Protein 3A19 (pdb70)

Sequence (140 aa):
PPGPPGPPGPPGGPPGPPGPPGPPPGPPGPPGPPGGPPGPPGPPGPPGPPGPPGPPGGPPGPPGPPGPPPGPPGPPGPPGGPPGPPGPPGPPGPPGPPGPPGPPGGPPGPPGPPGPPGPPGPPGPPGGPPGPPGPPGPPG

Solvent-accessible surface area: 8262 Å² total

Radius of gyration: 22.85 Å; Cα contacts (8 Å, |Δi|>4): 527; chains: 6; bounding box: 20×14×73 Å

B-factor: mean 17.22, std 8.52, range [3.69, 78.01]

Structure (mmCIF, N/CA/C/O backbone):
data_3A19
#
_entry.id   3A19
#
_cell.length_a   23.649
_cell.length_b   26.928
_cell.length_c   79.656
_cell.angle_alpha   90.00
_cell.angle_beta   89.93
_cell.angle_gamma   90.00
#
_symmetry.space_group_name_H-M   'P 1 21 1'
#
loop_
_entity.id
_entity.type
_entity.pdbx_description
1 polymer 'collagen-like peptide'
2 water water
#
loop_
_atom_site.group_PDB
_atom_site.id
_atom_site.type_symbol
_atom_site.label_atom_id
_atom_site.label_alt_id
_atom_site.label_comp_id
_atom_site.label_asym_id
_atom_site.label_entity_id
_atom_site.label_seq_id
_atom_site.pdbx_PDB_ins_code
_atom_site.Cartn_x
_atom_site.Cartn_y
_atom_site.Cartn_z
_atom_site.occupancy
_atom_site.B_iso_or_equiv
_atom_site.auth_seq_id
_atom_site.auth_comp_id
_atom_site.auth_asym_id
_atom_site.auth_atom_id
_atom_site.pdbx_PDB_model_num
ATOM 1 N N . PRO A 1 1 ? -2.707 1.620 5.685 1.00 28.59 1 PRO A N 1
ATOM 2 C CA . PRO A 1 1 ? -3.444 2.019 6.895 1.00 28.76 1 PRO A CA 1
ATOM 3 C C . PRO A 1 1 ? -2.632 1.687 8.142 1.00 26.67 1 PRO A C 1
ATOM 4 O O . PRO A 1 1 ? -1.792 0.782 8.090 1.00 18.30 1 PRO A O 1
ATOM 8 N N . PRO A 1 2 ? -2.820 2.420 9.229 1.00 21.86 2 PRO A N 1
ATOM 9 C CA . PRO A 1 2 ? -2.028 2.116 10.429 1.00 24.29 2 PRO A CA 1
ATOM 10 C C . PRO A 1 2 ? -2.488 0.807 11.038 1.00 20.60 2 PRO A C 1
ATOM 11 O O . PRO A 1 2 ? -3.593 0.311 10.804 1.00 16.90 2 PRO A O 1
ATOM 15 N N . GLY A 1 3 ? -1.572 0.250 11.832 1.00 13.00 3 GLY A N 1
ATOM 16 C CA . GLY A 1 3 ? -1.897 -0.876 12.668 1.00 15.87 3 GLY A CA 1
ATOM 17 C C . GLY A 1 3 ? -2.899 -0.535 13.757 1.00 18.27 3 GLY A C 1
ATOM 18 O O . GLY A 1 3 ? -3.258 0.616 14.062 1.00 16.69 3 GLY A O 1
ATOM 19 N N . PRO A 1 4 ? -3.365 -1.599 14.396 1.00 16.46 4 PRO A N 1
ATOM 20 C CA . PRO A 1 4 ? -4.245 -1.438 15.554 1.00 14.37 4 PRO A CA 1
ATOM 21 C C . PRO A 1 4 ? -3.417 -0.986 16.754 1.00 10.72 4 PRO A C 1
ATOM 22 O O . PRO A 1 4 ? -2.194 -1.022 16.702 1.00 11.63 4 PRO A O 1
ATOM 26 N N . PRO A 1 5 ? -4.072 -0.577 17.819 1.00 11.15 5 PRO A N 1
ATOM 27 C CA . PRO A 1 5 ? -3.372 -0.212 19.063 1.00 10.82 5 PRO A CA 1
ATOM 28 C C . PRO A 1 5 ? -2.521 -1.339 19.627 1.00 17.30 5 PRO A C 1
ATOM 29 O O . PRO A 1 5 ? -2.806 -2.537 19.546 1.00 12.79 5 PRO A O 1
ATOM 33 N N . GLY A 1 6 ? -1.402 -0.914 20.227 1.00 11.68 6 GLY A N 1
ATOM 34 C CA . GLY A 1 6 ? -0.544 -1.871 20.912 1.00 14.41 6 GLY A CA 1
ATOM 35 C C . GLY A 1 6 ? -1.243 -2.491 22.106 1.00 19.94 6 GLY A C 1
ATOM 36 O O . GLY A 1 6 ? -2.335 -2.086 22.532 1.00 17.51 6 GLY A O 1
ATOM 37 N N . PRO A 1 7 ? -0.621 -3.521 22.686 1.00 11.88 7 PRO A N 1
ATOM 38 C CA . PRO A 1 7 ? -1.203 -4.120 23.887 1.00 8.27 7 PRO A CA 1
ATOM 39 C C . PRO A 1 7 ? -1.139 -3.164 25.052 1.00 10.21 7 PRO A C 1
ATOM 40 O O . PRO A 1 7 ? -0.348 -2.221 25.019 1.00 9.85 7 PRO A O 1
ATOM 44 N N . PRO A 1 8 ? -1.967 -3.315 26.072 1.00 6.78 8 PRO A N 1
ATOM 45 C CA . PRO A 1 8 ? -1.839 -2.486 27.285 1.00 9.41 8 PRO A CA 1
ATOM 46 C C . PRO A 1 8 ? -0.488 -2.636 27.977 1.00 6.62 8 PRO A C 1
ATOM 47 O O . PRO A 1 8 ? 0.224 -3.656 27.980 1.00 9.53 8 PRO A O 1
ATOM 51 N N . GLY A 1 9 ? -0.052 -1.548 28.647 1.00 6.64 9 GLY A N 1
ATOM 52 C CA . GLY A 1 9 ? 1.257 -1.665 29.290 1.00 6.54 9 GLY A CA 1
ATOM 53 C C . GLY A 1 9 ? 1.184 -2.537 30.527 1.00 9.00 9 GLY A C 1
ATOM 54 O O . GLY A 1 9 ? 0.150 -3.117 30.880 1.00 10.78 9 GLY A O 1
ATOM 55 N N . PRO A 1 10 ? 2.300 -2.642 31.253 1.00 8.11 10 PRO A N 1
ATOM 56 C CA . PRO A 1 10 ? 2.288 -3.441 32.482 1.00 3.69 10 PRO A CA 1
ATOM 57 C C . PRO A 1 10 ? 1.542 -2.736 33.601 1.00 9.43 10 PRO A C 1
ATOM 58 O O . PRO A 1 10 ? 1.212 -1.545 33.590 1.00 10.41 10 PRO A O 1
ATOM 62 N N . PRO A 1 11 ? 1.258 -3.488 34.649 1.00 14.97 11 PRO A N 1
ATOM 63 C CA . PRO A 1 11 ? 0.626 -2.890 35.824 1.00 14.37 11 PRO A CA 1
ATOM 64 C C . PRO A 1 11 ? 1.558 -1.846 36.431 1.00 12.93 11 PRO A C 1
ATOM 65 O O . PRO A 1 11 ? 2.764 -1.909 36.225 1.00 10.37 11 PRO A O 1
ATOM 69 N N . GLY A 1 12 ? 0.993 -0.912 37.195 1.00 16.33 12 GLY A N 1
ATOM 70 C CA . GLY A 1 12 ? 1.800 0.044 37.922 1.00 13.04 12 GLY A CA 1
ATOM 71 C C . GLY A 1 12 ? 2.618 -0.601 39.023 1.00 13.58 12 GLY A C 1
ATOM 72 O O . GLY A 1 12 ? 2.438 -1.774 39.361 1.00 15.79 12 GLY A O 1
ATOM 89 N N . GLY A 1 15 ? 1.747 -0.051 45.643 1.00 9.48 15 GLY A N 1
ATOM 90 C CA . GLY A 1 15 ? 1.460 1.178 46.372 1.00 8.01 15 GLY A CA 1
ATOM 91 C C . GLY A 1 15 ? 2.425 1.329 47.551 1.00 10.74 15 GLY A C 1
ATOM 92 O O . GLY A 1 15 ? 3.206 0.430 47.872 1.00 10.84 15 GLY A O 1
ATOM 93 N N . PRO A 1 16 ? 2.343 2.471 48.201 1.00 6.00 16 PRO A N 1
ATOM 94 C CA . PRO A 1 16 ? 3.165 2.763 49.377 1.00 8.69 16 PRO A CA 1
ATOM 95 C C . PRO A 1 16 ? 2.643 2.055 50.610 1.00 9.17 16 PRO A C 1
ATOM 96 O O . PRO A 1 16 ? 1.539 1.482 50.640 1.00 9.88 16 PRO A O 1
ATOM 100 N N . PRO A 1 17 ? 3.428 2.044 51.677 1.00 6.81 17 PRO A N 1
ATOM 101 C CA . PRO A 1 17 ? 2.980 1.458 52.930 1.00 4.91 17 PRO A CA 1
ATOM 102 C C . PRO A 1 17 ? 1.704 2.128 53.429 1.00 8.34 17 PRO A C 1
ATOM 103 O O . PRO A 1 17 ? 1.470 3.325 53.194 1.00 12.80 17 PRO A O 1
ATOM 107 N N . GLY A 1 18 ? 0.914 1.361 54.144 1.00 6.29 18 GLY A N 1
ATOM 108 C CA . GLY A 1 18 ? -0.248 1.832 54.862 1.00 11.78 18 GLY A CA 1
ATOM 109 C C . GLY A 1 18 ? 0.129 2.730 56.038 1.00 13.85 18 GLY A C 1
ATOM 110 O O . GLY A 1 18 ? 1.291 2.882 56.405 1.00 11.05 18 GLY A O 1
ATOM 111 N N . PRO A 1 19 ? -0.866 3.322 56.677 1.00 12.36 19 PRO A N 1
ATOM 112 C CA . PRO A 1 19 ? -0.652 4.112 57.898 1.00 12.41 19 PRO A CA 1
ATOM 113 C C . PRO A 1 19 ? -0.178 3.202 59.020 1.00 17.06 19 PRO A C 1
ATOM 114 O O . PRO A 1 19 ? -0.498 2.006 59.014 1.00 13.63 19 PRO A O 1
ATOM 118 N N . PRO A 1 20 ? 0.559 3.761 59.962 1.00 9.56 20 PRO A N 1
ATOM 119 C CA . PRO A 1 20 ? 0.923 3.027 61.169 1.00 14.88 20 PRO A CA 1
ATOM 120 C C . PRO A 1 20 ? -0.291 2.465 61.897 1.00 16.85 20 PRO A C 1
ATOM 121 O O . PRO A 1 20 ? -1.416 2.953 61.758 1.00 12.49 20 PRO A O 1
ATOM 125 N N . GLY A 1 21 ? -0.100 1.410 62.704 1.00 16.25 21 GLY A N 1
ATOM 126 C CA . GLY A 1 21 ? -1.267 0.810 63.367 1.00 11.99 21 GLY A CA 1
ATOM 127 C C . GLY A 1 21 ? -1.677 1.649 64.564 1.00 16.69 21 GLY A C 1
ATOM 128 O O . GLY A 1 21 ? -0.938 2.593 64.847 1.00 13.70 21 GLY A O 1
ATOM 129 N N . PRO A 1 22 ? -2.779 1.333 65.237 1.00 11.35 22 PRO A N 1
ATOM 130 C CA . PRO A 1 22 ? -3.166 2.102 66.424 1.00 10.53 22 PRO A CA 1
ATOM 131 C C . PRO A 1 22 ? -2.283 1.782 67.614 1.00 10.79 22 PRO A C 1
ATOM 132 O O . PRO A 1 22 ? -1.491 0.830 67.689 1.00 15.38 22 PRO A O 1
ATOM 136 N N . PRO A 1 23 ? -2.351 2.570 68.677 1.00 15.29 23 PRO A N 1
ATOM 137 C CA . PRO A 1 23 ? -1.437 2.280 69.783 1.00 21.09 23 PRO A CA 1
ATOM 138 C C . PRO A 1 23 ? -1.841 0.988 70.490 1.00 28.81 23 PRO A C 1
ATOM 139 O O . PRO A 1 23 ? -2.993 0.573 70.353 1.00 22.29 23 PRO A O 1
ATOM 143 N N . GLY A 1 24 ? -0.898 0.383 71.213 1.00 17.98 24 GLY A N 1
ATOM 144 C CA . GLY A 1 24 ? -1.210 -0.843 71.915 1.00 23.93 24 GLY A CA 1
ATOM 145 C C . GLY A 1 24 ? -2.085 -0.607 73.124 1.00 26.61 24 GLY A C 1
ATOM 146 O O . GLY A 1 24 ? -2.351 0.524 73.527 1.00 43.34 24 GLY A O 1
ATOM 147 N N . PRO A 1 25 ? -2.556 -1.665 73.773 1.00 30.10 25 PRO A N 1
ATOM 148 C CA . PRO A 1 25 ? -3.311 -1.486 75.022 1.00 28.75 25 PRO A CA 1
ATOM 149 C C . PRO A 1 25 ? -2.443 -0.844 76.130 1.00 16.70 25 PRO A C 1
ATOM 150 O O . PRO A 1 25 ? -2.962 -0.653 77.238 1.00 38.88 25 PRO A O 1
ATOM 154 N N . PRO B 1 1 ? 2.133 2.269 8.534 1.00 15.73 1 PRO B N 1
ATOM 155 C CA . PRO B 1 1 ? 2.774 2.773 9.764 1.00 18.63 1 PRO B CA 1
ATOM 156 C C . PRO B 1 1 ? 2.200 2.121 11.022 1.00 11.25 1 PRO B C 1
ATOM 157 O O . PRO B 1 1 ? 1.079 1.601 11.015 1.00 19.72 1 PRO B O 1
ATOM 161 N N . PRO B 1 2 ? 2.997 2.091 12.093 1.00 13.75 2 PRO B N 1
ATOM 162 C CA . PRO B 1 2 ? 2.523 1.416 13.309 1.00 8.16 2 PRO B CA 1
ATOM 163 C C . PRO B 1 2 ? 1.237 2.029 13.871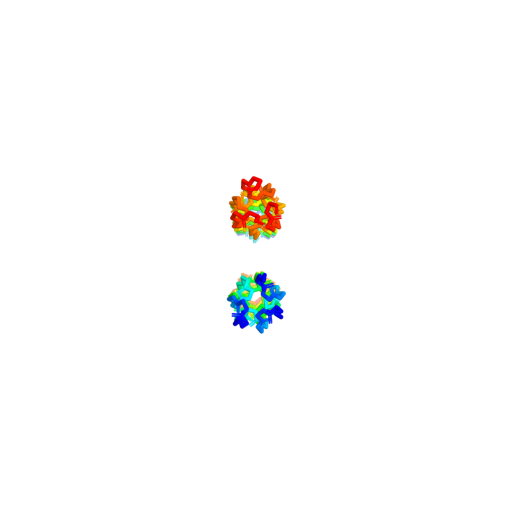 1.00 12.11 2 PRO B C 1
ATOM 164 O O . PRO B 1 2 ? 0.977 3.228 13.690 1.00 15.50 2 PRO B O 1
ATOM 168 N N . GLY B 1 3 ? 0.420 1.261 14.587 1.00 15.21 3 GLY B N 1
ATOM 169 C CA . GLY B 1 3 ? -0.782 1.754 15.272 1.00 14.77 3 GLY B CA 1
ATOM 170 C C . GLY B 1 3 ? -0.358 2.649 16.438 1.00 12.68 3 GLY B C 1
ATOM 171 O O . GLY B 1 3 ? 0.865 2.756 16.596 1.00 12.30 3 GLY B O 1
ATOM 172 N N . PRO B 1 4 ? -1.295 3.214 17.193 1.00 11.39 4 PRO B N 1
ATOM 173 C CA . PRO B 1 4 ? -0.968 4.022 18.374 1.00 9.72 4 PRO B CA 1
ATOM 174 C C . PRO B 1 4 ? -0.503 3.145 19.543 1.00 12.43 4 PRO B C 1
ATOM 175 O O . PRO B 1 4 ? -0.837 1.952 19.581 1.00 9.90 4 PRO B O 1
ATOM 179 N N . PRO B 1 5 ? 0.266 3.680 20.467 1.00 17.20 5 PRO B N 1
ATOM 180 C CA . PRO B 1 5 ? 0.614 2.871 21.653 1.00 20.85 5 PRO B CA 1
ATOM 181 C C . PRO B 1 5 ? -0.641 2.353 22.332 1.00 14.90 5 PRO B C 1
ATOM 182 O O . PRO B 1 5 ? -1.711 2.963 22.187 1.00 12.36 5 PRO B O 1
ATOM 186 N N . GLY B 1 6 ? -0.545 1.240 23.058 1.00 10.72 6 GLY B N 1
ATOM 187 C CA . GLY B 1 6 ? -1.733 0.768 23.774 1.00 13.71 6 GLY B CA 1
ATOM 188 C C . GLY B 1 6 ? -1.959 1.666 24.988 1.00 12.78 6 GLY B C 1
ATOM 189 O O . GLY B 1 6 ? -1.178 2.551 25.303 1.00 11.92 6 GLY B O 1
ATOM 190 N N . PRO B 1 7 ? -3.048 1.392 25.681 1.00 8.23 7 PRO B N 1
ATOM 191 C CA . PRO B 1 7 ? -3.377 2.190 26.870 1.00 8.07 7 PRO B CA 1
ATOM 192 C C . PRO B 1 7 ? -2.459 1.832 28.030 1.00 7.46 7 PRO B C 1
ATOM 193 O O . PRO B 1 7 ? -1.705 0.821 28.009 1.00 5.75 7 PRO B O 1
ATOM 197 N N . PRO B 1 8 ? -2.438 2.632 29.090 1.00 8.33 8 PRO B N 1
ATOM 198 C CA . PRO B 1 8 ? -1.685 2.260 30.293 1.00 9.60 8 PRO B CA 1
ATOM 199 C C . PRO B 1 8 ? -2.191 0.965 30.922 1.00 8.02 8 PRO B C 1
ATOM 200 O O . PRO B 1 8 ? -3.351 0.566 30.798 1.00 13.91 8 PRO B O 1
ATOM 204 N N . GLY B 1 9 ? -1.320 0.257 31.637 1.00 9.61 9 GLY B N 1
ATOM 205 C CA . GLY B 1 9 ? -1.728 -0.944 32.342 1.00 9.70 9 GLY B CA 1
ATOM 206 C C . GLY B 1 9 ? -2.654 -0.617 33.515 1.00 8.94 9 GLY B C 1
ATOM 207 O O . GLY B 1 9 ? -2.958 0.556 33.803 1.00 9.00 9 GLY B O 1
ATOM 208 N N . PRO B 1 10 ? -3.111 -1.657 34.204 1.00 8.02 10 PRO B N 1
ATOM 209 C CA . PRO B 1 10 ? -3.934 -1.453 35.401 1.00 7.46 10 PRO B CA 1
ATOM 210 C C . PRO B 1 10 ? -3.145 -0.967 36.607 1.00 15.15 10 PRO B C 1
ATOM 211 O O . PRO B 1 10 ? -1.901 -1.003 36.602 1.00 11.16 10 PRO B O 1
ATOM 215 N N . PRO B 1 11 ? -3.818 -0.554 37.675 1.00 9.83 11 PRO B N 1
ATOM 216 C CA . PRO B 1 11 ? -3.067 -0.207 38.887 1.00 14.52 11 PRO B CA 1
ATOM 217 C C . PRO B 1 11 ? -2.207 -1.356 39.405 1.00 18.53 11 PRO B C 1
ATOM 218 O O . PRO B 1 11 ? -2.539 -2.527 39.288 1.00 10.61 11 PRO B O 1
ATOM 222 N N . GLY B 1 12 ? -1.082 -0.985 40.016 1.00 11.47 12 GLY B N 1
ATOM 223 C CA . GLY B 1 12 ? -0.285 -2.001 40.696 1.00 16.74 12 GLY B CA 1
ATOM 224 C C . GLY B 1 12 ? -1.005 -2.525 41.926 1.00 18.93 12 GLY B C 1
ATOM 225 O O . GLY B 1 12 ? -2.066 -2.032 42.298 1.00 14.46 12 GLY B O 1
ATOM 242 N N . GLY B 1 15 ? 0.073 -1.549 48.459 1.00 6.75 15 GLY B N 1
ATOM 243 C CA . GLY B 1 15 ? 1.350 -1.582 49.176 1.00 8.46 15 GLY B CA 1
ATOM 244 C C . GLY B 1 15 ? 1.321 -2.490 50.373 1.00 8.97 15 GLY B C 1
ATOM 245 O O . GLY B 1 15 ? 0.313 -3.098 50.778 1.00 8.22 15 GLY B O 1
ATOM 246 N N . PRO B 1 16 ? 2.454 -2.616 51.066 1.00 6.84 16 PRO B N 1
ATOM 247 C CA . PRO B 1 16 ? 2.472 -3.348 52.326 1.00 5.89 16 PRO B CA 1
ATOM 248 C C . PRO B 1 16 ? 1.774 -2.634 53.468 1.00 15.29 16 PRO B C 1
ATOM 249 O O . PRO B 1 16 ? 1.489 -1.435 53.407 1.00 8.36 16 PRO B O 1
ATOM 253 N N . PRO B 1 17 ? 1.456 -3.306 54.563 1.00 16.92 17 PRO B N 1
ATOM 254 C CA . PRO B 1 17 ? 0.843 -2.607 55.706 1.00 11.17 17 PRO B CA 1
ATOM 255 C C . PRO B 1 17 ? 1.793 -1.575 56.253 1.00 7.11 17 PRO B C 1
ATOM 256 O O . PRO B 1 17 ? 3.001 -1.671 56.020 1.00 12.46 17 PRO B O 1
ATOM 260 N N . GLY B 1 18 ? 1.269 -0.631 57.036 1.00 13.46 18 GLY B N 1
ATOM 261 C CA . GLY B 1 18 ? 2.183 0.260 57.719 1.00 16.05 18 GLY B CA 1
ATOM 262 C C . GLY B 1 18 ? 2.938 -0.487 58.810 1.00 16.63 18 GLY B C 1
ATOM 263 O O . GLY B 1 18 ? 2.825 -1.684 59.039 1.00 15.35 18 GLY B O 1
ATOM 264 N N . PRO B 1 19 ? 3.750 0.266 59.523 1.00 11.23 19 PRO B N 1
ATOM 265 C CA . PRO B 1 19 ? 4.474 -0.330 60.655 1.00 15.82 19 PRO B CA 1
ATOM 266 C C . PRO B 1 19 ? 3.554 -0.440 61.855 1.00 25.24 19 PRO B C 1
ATOM 267 O O . PRO B 1 19 ? 2.498 0.180 61.957 1.00 16.42 19 PRO B O 1
ATOM 271 N N . PRO B 1 20 ? 3.935 -1.262 62.819 1.00 21.94 20 PRO B N 1
ATOM 272 C CA . PRO B 1 20 ? 3.135 -1.354 64.040 1.00 20.66 20 PRO B CA 1
ATOM 273 C C . PRO B 1 20 ? 2.918 -0.007 64.715 1.00 13.48 20 PRO B C 1
ATOM 274 O O . PRO B 1 20 ? 3.694 0.948 64.598 1.00 15.66 20 PRO B O 1
ATOM 278 N N . GLY B 1 21 ? 1.835 0.035 65.494 1.00 18.59 21 GLY B N 1
ATOM 279 C CA . GLY B 1 21 ? 1.440 1.253 66.192 1.00 20.08 21 GLY B CA 1
ATOM 280 C C . GLY B 1 21 ? 2.334 1.453 67.408 1.00 25.25 21 GLY B C 1
ATOM 281 O O . GLY B 1 21 ? 3.046 0.542 67.826 1.00 22.01 21 GLY B O 1
ATOM 282 N N . PRO B 1 22 ? 2.318 2.631 68.019 1.00 16.86 22 PRO B N 1
ATOM 283 C CA . PRO B 1 22 ? 3.193 2.845 69.188 1.00 14.30 22 PRO B CA 1
ATOM 284 C C . PRO B 1 22 ? 2.675 2.096 70.400 1.00 18.75 22 PRO B C 1
ATOM 285 O O . P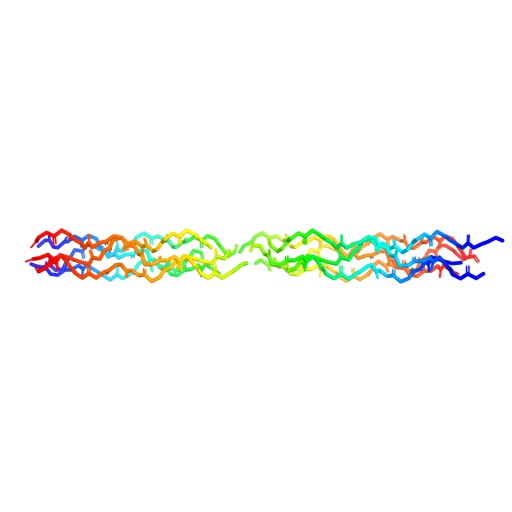RO B 1 22 ? 1.552 1.595 70.389 1.00 20.48 22 PRO B O 1
ATOM 289 N N . PRO B 1 23 ? 3.467 2.034 71.468 1.00 15.49 23 PRO B N 1
ATOM 290 C CA . PRO B 1 23 ? 3.009 1.363 72.684 1.00 16.93 23 PRO B CA 1
ATOM 291 C C . PRO B 1 23 ? 1.790 2.103 73.228 1.00 26.21 23 PRO B C 1
ATOM 292 O O . PRO B 1 23 ? 1.591 3.283 72.904 1.00 31.39 23 PRO B O 1
ATOM 296 N N . GLY B 1 24 ? 1.013 1.382 74.032 1.00 22.13 24 GLY B N 1
ATOM 297 C CA . GLY B 1 24 ? -0.202 1.959 74.585 1.00 23.94 24 GLY B CA 1
ATOM 298 C C . GLY B 1 24 ? 0.085 2.785 75.829 1.00 34.77 24 GLY B C 1
ATOM 299 O O . GLY B 1 24 ? 1.215 2.651 76.318 1.00 31.80 24 GLY B O 1
ATOM 300 N N . PRO C 1 1 ? -0.713 -3.208 2.791 1.00 42.38 1 PRO C N 1
ATOM 301 C CA . PRO C 1 1 ? -1.186 -3.974 3.958 1.00 39.56 1 PRO C CA 1
ATOM 302 C C . PRO C 1 1 ? -1.089 -3.146 5.238 1.00 28.22 1 PRO C C 1
ATOM 303 O O . PRO C 1 1 ? -0.210 -2.292 5.377 1.00 21.29 1 PRO C O 1
ATOM 307 N N . PRO C 1 2 ? -2.016 -3.338 6.167 1.00 30.50 2 PRO C N 1
ATOM 308 C CA . PRO C 1 2 ? -1.981 -2.605 7.439 1.00 23.53 2 PRO C CA 1
ATOM 309 C C . PRO C 1 2 ? -0.649 -2.754 8.149 1.00 17.23 2 PRO C C 1
ATOM 310 O O . PRO C 1 2 ? -0.013 -3.805 8.072 1.00 21.26 2 PRO C O 1
ATOM 314 N N . GLY C 1 3 ? -0.266 -1.676 8.837 1.00 17.18 3 GLY C N 1
ATOM 315 C CA . GLY C 1 3 ? 0.987 -1.631 9.555 1.00 12.90 3 GLY C CA 1
ATOM 316 C C . GLY C 1 3 ? 0.915 -2.487 10.809 1.00 10.87 3 GLY C C 1
ATOM 317 O O . GLY C 1 3 ? -0.112 -3.032 11.206 1.00 21.40 3 GLY C O 1
ATOM 318 N N . PRO C 1 4 ? 2.064 -2.580 11.445 1.00 11.02 4 PRO C N 1
ATOM 319 C CA . PRO C 1 4 ? 2.140 -3.318 12.696 1.00 11.85 4 PRO C CA 1
ATOM 320 C C . PRO C 1 4 ? 1.324 -2.601 13.770 1.00 11.66 4 PRO C C 1
ATOM 321 O O . PRO C 1 4 ? 0.911 -1.434 13.701 1.00 10.98 4 PRO C O 1
ATOM 325 N N . PRO C 1 5 ? 1.095 -3.370 14.817 1.00 20.78 5 PRO C N 1
ATOM 326 C CA . PRO C 1 5 ? 0.420 -2.831 15.999 1.00 17.84 5 PRO C CA 1
ATOM 327 C C . PRO C 1 5 ? 1.299 -1.739 16.575 1.00 18.49 5 PRO C C 1
ATOM 328 O O . PRO C 1 5 ? 2.508 -1.704 16.310 1.00 14.85 5 PRO C O 1
ATOM 332 N N . GLY C 1 6 ? 0.732 -0.845 17.384 1.00 25.84 6 GLY C N 1
ATOM 333 C CA . GLY C 1 6 ? 1.575 0.111 18.076 1.00 15.67 6 GLY C CA 1
ATOM 334 C C . GLY C 1 6 ? 2.377 -0.574 19.175 1.00 13.38 6 GLY C C 1
ATOM 335 O O . GLY C 1 6 ? 2.238 -1.762 19.454 1.00 20.08 6 GLY C O 1
ATOM 336 N N . PRO C 1 7 ? 3.192 0.247 19.829 1.00 10.29 7 PRO C N 1
ATOM 337 C CA . PRO C 1 7 ? 3.969 -0.242 20.962 1.00 16.26 7 PRO C CA 1
ATOM 338 C C . PRO C 1 7 ? 3.038 -0.500 22.141 1.00 16.35 7 PRO C C 1
ATOM 339 O O . PRO C 1 7 ? 1.913 0.024 22.169 1.00 13.99 7 PRO C O 1
ATOM 343 N N . PRO C 1 8 ? 3.469 -1.267 23.124 1.00 11.62 8 PRO C N 1
ATOM 344 C CA . PRO C 1 8 ? 2.657 -1.435 24.328 1.00 11.14 8 PRO C CA 1
ATOM 345 C C . PRO C 1 8 ? 2.546 -0.093 25.063 1.00 13.84 8 PRO C C 1
ATOM 346 O O . PRO C 1 8 ? 3.409 0.775 24.921 1.00 17.60 8 PRO C O 1
ATOM 350 N N . GLY C 1 9 ? 1.493 0.030 25.863 1.00 11.24 9 GLY C N 1
ATOM 351 C CA . GLY C 1 9 ? 1.225 1.252 26.593 1.00 8.82 9 GLY C CA 1
ATOM 352 C C . GLY C 1 9 ? 2.201 1.388 27.749 1.00 15.56 9 GLY C C 1
ATOM 353 O O . GLY C 1 9 ? 2.995 0.507 28.067 1.00 15.45 9 GLY C O 1
ATOM 354 N N . PRO C 1 10 ? 2.134 2.511 28.427 1.00 7.77 10 PRO C N 1
ATOM 355 C CA . PRO C 1 10 ? 3.021 2.688 29.576 1.00 7.23 10 PRO C CA 1
ATOM 356 C C . PRO C 1 10 ? 2.491 1.992 30.814 1.00 11.14 10 PRO C C 1
ATOM 357 O O . PRO C 1 10 ? 1.368 1.459 30.866 1.00 13.85 10 PRO C O 1
ATOM 361 N N . PRO C 1 11 ? 3.288 1.928 31.877 1.00 5.89 11 PRO C N 1
ATOM 362 C CA . PRO C 1 11 ? 2.787 1.371 33.117 1.00 7.12 11 PRO C CA 1
ATOM 363 C C . PRO C 1 11 ? 1.550 2.113 33.650 1.00 9.54 11 PRO C C 1
ATOM 364 O O . PRO C 1 11 ? 1.322 3.318 33.508 1.00 9.92 11 PRO C O 1
ATOM 368 N N . GLY C 1 12 ? 0.753 1.311 34.343 1.00 9.23 12 GLY C N 1
ATOM 369 C CA . GLY C 1 12 ? -0.395 1.830 35.074 1.00 8.93 12 GLY C CA 1
ATOM 370 C C . GLY C 1 12 ? 0.014 2.646 36.282 1.00 13.00 12 GLY C C 1
ATOM 371 O O . GLY C 1 12 ? 1.198 2.808 36.604 1.00 12.40 12 GLY C O 1
ATOM 388 N N . GLY C 1 15 ? -0.253 1.080 42.876 1.00 11.56 15 GLY C N 1
ATOM 389 C CA . GLY C 1 15 ? -1.462 0.649 43.609 1.00 11.89 15 GLY C CA 1
ATOM 390 C C . GLY C 1 15 ? -1.709 1.579 44.787 1.00 13.83 15 GLY C C 1
ATOM 391 O O . GLY C 1 15 ? -0.906 2.467 45.081 1.00 15.67 15 GLY C O 1
ATOM 392 N N . PRO C 1 16 ? -2.859 1.384 45.456 1.00 8.71 16 PRO C N 1
ATOM 393 C CA . PRO C 1 16 ? -3.174 2.134 46.663 1.00 8.91 16 PRO C CA 1
ATOM 394 C C . PRO C 1 16 ? -2.281 1.755 47.822 1.00 10.48 16 PRO C C 1
ATOM 395 O O . PRO C 1 16 ? -1.553 0.738 47.823 1.00 6.96 16 PRO C O 1
ATOM 399 N N . PRO C 1 17 ? -2.360 2.550 48.883 1.00 14.85 17 PRO C N 1
ATOM 400 C CA . PRO C 1 17 ? -1.554 2.227 50.059 1.00 12.05 17 PRO C CA 1
ATOM 401 C C . PRO C 1 17 ? -2.040 0.919 50.674 1.00 14.82 17 PRO C C 1
ATOM 402 O O . PRO C 1 17 ? -3.145 0.431 50.422 1.00 15.58 17 PRO C O 1
ATOM 406 N N . GLY C 1 18 ? -1.179 0.328 51.495 1.00 11.15 18 GLY C N 1
ATOM 407 C CA . GLY C 1 18 ? -1.534 -0.841 52.266 1.00 9.30 18 GLY C CA 1
ATOM 408 C C . GLY C 1 18 ? -2.483 -0.497 53.414 1.00 11.11 18 GLY C C 1
ATOM 409 O O . GLY C 1 18 ? -2.762 0.684 53.677 1.00 15.26 18 GLY C O 1
ATOM 410 N N . PRO C 1 19 ? -2.964 -1.543 54.071 1.00 11.98 19 PRO C N 1
ATOM 411 C CA . PRO C 1 19 ? -3.841 -1.360 55.247 1.00 14.93 19 PRO C CA 1
ATOM 412 C C . PRO C 1 19 ? -3.031 -0.920 56.448 1.00 9.27 19 PRO C C 1
ATOM 413 O O . PRO C 1 19 ? -1.813 -0.932 56.414 1.00 7.43 19 PRO C O 1
ATOM 417 N N . PRO C 1 20 ? -3.707 -0.551 57.538 1.00 10.51 20 PRO C N 1
ATOM 418 C CA . PRO C 1 20 ? -2.959 -0.181 58.739 1.00 12.64 20 PRO C CA 1
ATOM 419 C C . PRO C 1 20 ? -2.032 -1.304 59.189 1.00 18.44 20 PRO C C 1
ATOM 420 O O . PRO C 1 20 ? -2.289 -2.504 59.030 1.00 10.09 20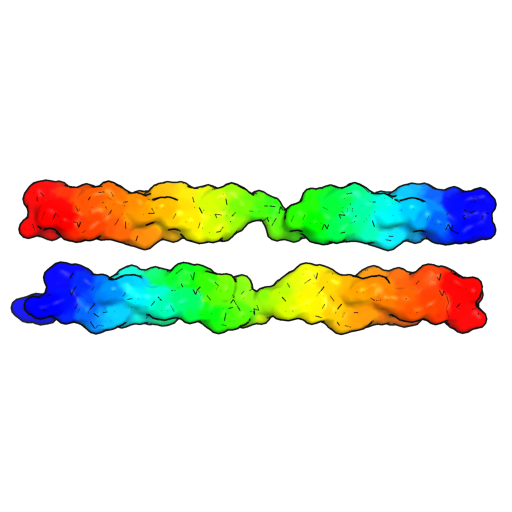 PRO C O 1
ATOM 424 N N . GLY C 1 21 ? -0.933 -0.880 59.797 1.00 10.68 21 GLY C N 1
ATOM 425 C CA . GLY C 1 21 ? -0.048 -1.831 60.490 1.00 15.89 21 GLY C CA 1
ATOM 426 C C . GLY C 1 21 ? -0.774 -2.430 61.691 1.00 15.38 21 GLY C C 1
ATOM 427 O O . GLY C 1 21 ? -1.889 -2.013 61.998 1.00 20.82 21 GLY C O 1
ATOM 428 N N . PRO C 1 22 ? -0.190 -3.409 62.366 1.00 11.37 22 PRO C N 1
ATOM 429 C CA . PRO C 1 22 ? -0.777 -4.015 63.567 1.00 16.27 22 PRO C CA 1
ATOM 430 C C . PRO C 1 22 ? -0.752 -3.082 64.775 1.00 12.72 22 PRO C C 1
ATOM 431 O O . PRO C 1 22 ? 0.031 -2.139 64.844 1.00 14.71 22 PRO C O 1
ATOM 435 N N . PRO C 1 23 ? -1.637 -3.311 65.734 1.00 15.07 23 PRO C N 1
ATOM 436 C CA . PRO C 1 23 ? -1.585 -2.455 66.931 1.00 16.90 23 PRO C CA 1
ATOM 437 C C . PRO C 1 23 ? -0.227 -2.560 67.598 1.00 17.82 23 PRO C C 1
ATOM 438 O O . PRO C 1 23 ? 0.503 -3.542 67.522 1.00 18.50 23 PRO C O 1
ATOM 442 N N . GLY C 1 24 ? 0.115 -1.488 68.313 1.00 11.42 24 GLY C N 1
ATOM 443 C CA . GLY C 1 24 ? 1.429 -1.531 68.977 1.00 18.00 24 GLY C CA 1
ATOM 444 C C . GLY C 1 24 ? 1.385 -2.404 70.210 1.00 14.10 24 GLY C C 1
ATOM 445 O O . GLY C 1 24 ? 0.355 -2.957 70.608 1.00 23.47 24 GLY C O 1
ATOM 446 N N . PRO C 1 25 ? 2.541 -2.512 70.864 1.00 14.16 25 PRO C N 1
ATOM 447 C CA . PRO C 1 25 ? 2.656 -3.256 72.114 1.00 13.86 25 PRO C CA 1
ATOM 448 C C . PRO C 1 25 ? 1.965 -2.558 73.286 1.00 19.72 25 PRO C C 1
ATOM 449 O O . PRO C 1 25 ? 1.554 -1.400 73.177 1.00 21.64 25 PRO C O 1
ATOM 453 N N . PRO C 1 26 ? 1.831 -3.274 74.397 1.00 27.34 26 PRO C N 1
ATOM 454 C CA . PRO C 1 26 ? 1.252 -2.707 75.613 1.00 25.62 26 PRO C CA 1
ATOM 455 C C . PRO C 1 26 ? 2.094 -1.548 76.160 1.00 33.07 26 PRO C C 1
ATOM 456 O O . PRO C 1 26 ? 1.571 -0.777 76.976 1.00 66.70 26 PRO C O 1
ATOM 460 N N . PRO D 1 2 ? 13.958 5.556 77.729 1.00 32.86 2 PRO D N 1
ATOM 461 C CA . PRO D 1 2 ? 14.618 4.787 76.649 1.00 26.34 2 PRO D CA 1
ATOM 462 C C . PRO D 1 2 ? 13.537 4.209 75.756 1.00 24.25 2 PRO D C 1
ATOM 463 O O . PRO D 1 2 ? 13.310 3.003 75.719 1.00 39.12 2 PRO D O 1
ATOM 467 N N . GLY D 1 3 ? 12.836 5.095 75.058 1.00 21.38 3 GLY D N 1
ATOM 468 C CA . GLY D 1 3 ? 11.738 4.679 74.220 1.00 24.20 3 GLY D CA 1
ATOM 469 C C . GLY D 1 3 ? 12.149 3.759 73.084 1.00 23.63 3 GLY D C 1
ATOM 470 O O . GLY D 1 3 ? 13.329 3.514 72.811 1.00 25.73 3 GLY D O 1
ATOM 471 N N . PRO D 1 4 ? 11.142 3.222 72.413 1.00 15.76 4 PRO D N 1
ATOM 472 C CA . PRO D 1 4 ? 11.420 2.377 71.248 1.00 24.09 4 PRO D CA 1
ATOM 473 C C . PRO D 1 4 ? 11.785 3.279 70.071 1.00 24.16 4 PRO D C 1
ATOM 474 O O . PRO D 1 4 ? 11.558 4.487 70.158 1.00 16.64 4 PRO D O 1
ATOM 478 N N . PRO D 1 5 ? 12.344 2.672 69.025 1.00 17.66 5 PRO D N 1
ATOM 479 C CA . PRO D 1 5 ? 12.646 3.441 67.814 1.00 15.21 5 PRO D CA 1
ATOM 480 C C . PRO D 1 5 ? 11.384 4.036 67.202 1.00 12.04 5 PRO D C 1
ATOM 481 O O . PRO D 1 5 ? 10.252 3.561 67.333 1.00 14.48 5 PRO D O 1
ATOM 485 N N . GLY D 1 6 ? 11.609 5.123 66.461 1.00 13.74 6 GLY D N 1
ATOM 486 C CA . GLY D 1 6 ? 10.465 5.708 65.753 1.00 10.52 6 GLY D CA 1
ATOM 487 C C . GLY D 1 6 ? 10.100 4.811 64.585 1.00 16.65 6 GLY D C 1
ATOM 488 O O . GLY D 1 6 ? 10.813 3.862 64.253 1.00 13.26 6 GLY D O 1
ATOM 489 N N . PRO D 1 7 ? 9.002 5.127 63.907 1.00 13.73 7 PRO D N 1
ATOM 490 C CA . PRO D 1 7 ? 8.635 4.294 62.766 1.00 10.08 7 PRO D CA 1
ATOM 491 C C . PRO D 1 7 ? 9.514 4.686 61.580 1.00 19.07 7 PRO D C 1
ATOM 492 O O . PRO D 1 7 ? 10.212 5.700 61.658 1.00 18.41 7 PRO D O 1
ATOM 496 N N . PRO D 1 8 ? 9.494 3.948 60.486 1.00 14.88 8 PRO D N 1
ATOM 497 C CA . PRO D 1 8 ? 10.250 4.386 59.306 1.00 15.17 8 PRO D CA 1
ATOM 498 C C . PRO D 1 8 ? 9.778 5.740 58.786 1.00 12.04 8 PRO D C 1
ATOM 499 O O . PRO D 1 8 ? 8.656 6.192 58.999 1.00 11.56 8 PRO D O 1
ATOM 503 N N . GLY D 1 9 ? 10.667 6.385 58.023 1.00 16.60 9 GLY D N 1
ATOM 504 C CA . GLY D 1 9 ? 10.238 7.560 57.256 1.00 13.32 9 GLY D CA 1
ATOM 505 C C . GLY D 1 9 ? 9.322 7.150 56.116 1.00 10.14 9 GLY D C 1
ATOM 506 O O . GLY D 1 9 ? 9.051 5.963 55.906 1.00 7.82 9 GLY D O 1
ATOM 507 N N . PRO D 1 10 ? 8.847 8.115 55.338 1.00 8.31 10 PRO D N 1
ATOM 508 C CA . PRO D 1 10 ? 7.959 7.801 54.218 1.00 12.45 10 PRO D CA 1
ATOM 509 C C . PRO D 1 10 ? 8.746 7.234 53.040 1.00 8.67 10 PRO D C 1
ATOM 510 O O . PRO D 1 10 ? 9.991 7.237 53.064 1.00 12.00 10 PRO D O 1
ATOM 514 N N . PRO D 1 11 ? 8.065 6.774 52.018 1.00 8.38 11 PRO D N 1
ATOM 515 C CA . PRO D 1 11 ? 8.766 6.347 50.810 1.00 6.31 11 PRO D CA 1
ATOM 516 C C . PRO D 1 11 ? 9.551 7.539 50.245 1.00 6.80 11 PRO D C 1
ATOM 517 O O . PRO D 1 11 ? 9.124 8.699 50.346 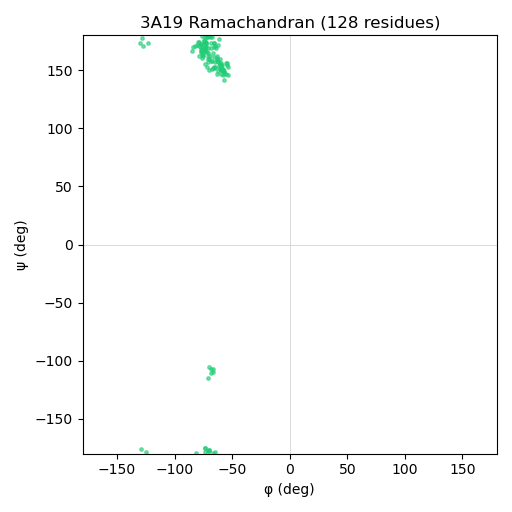1.00 10.99 11 PRO D O 1
ATOM 521 N N . GLY D 1 12 ? 10.688 7.210 49.647 1.00 9.74 12 GLY D N 1
ATOM 522 C CA . GLY D 1 12 ? 11.482 8.208 48.930 1.00 8.08 12 GLY D CA 1
ATOM 523 C C . GLY D 1 12 ? 10.776 8.719 47.688 1.00 7.99 12 GLY D C 1
ATOM 524 O O . GLY D 1 12 ? 9.703 8.284 47.289 1.00 6.48 12 GLY D O 1
ATOM 541 N N . GLY D 1 15 ? 11.870 7.672 41.240 1.00 13.00 15 GLY D N 1
ATOM 542 C CA . GLY D 1 15 ? 13.053 7.633 40.396 1.00 14.78 15 GLY D CA 1
ATOM 543 C C . GLY D 1 15 ? 12.935 8.541 39.183 1.00 12.80 15 GLY D C 1
ATOM 544 O O . GLY D 1 15 ? 11.893 9.111 38.820 1.00 12.65 15 GLY D O 1
ATOM 545 N N . PRO D 1 16 ? 14.032 8.714 38.450 1.00 11.64 16 PRO D N 1
ATOM 546 C CA . PRO D 1 16 ? 14.018 9.565 37.256 1.00 10.28 16 PRO D CA 1
ATOM 547 C C . PRO D 1 16 ? 13.305 8.911 36.089 1.00 5.77 16 PRO D C 1
ATOM 548 O O . PRO D 1 16 ? 13.097 7.681 36.107 1.00 11.58 16 PRO D O 1
ATOM 552 N N . PRO D 1 17 ? 12.967 9.643 35.070 1.00 5.21 17 PRO D N 1
ATOM 553 C CA . PRO D 1 17 ? 12.415 8.980 33.863 1.00 9.62 17 PRO D CA 1
ATOM 554 C C . PRO D 1 17 ? 13.426 8.004 33.292 1.00 10.41 17 PRO D C 1
ATOM 555 O O . PRO D 1 17 ? 14.651 8.156 33.416 1.00 10.91 17 PRO D O 1
ATOM 559 N N . GLY D 1 18 ? 12.908 6.986 32.638 1.00 6.31 18 GLY D N 1
ATOM 560 C CA . GLY D 1 18 ? 13.703 6.080 31.846 1.00 10.68 18 GLY D CA 1
ATOM 561 C C . GLY D 1 18 ? 14.404 6.821 30.703 1.00 6.48 18 GLY D C 1
ATOM 562 O O . GLY D 1 18 ? 14.214 8.006 30.475 1.00 6.00 18 GLY D O 1
ATOM 563 N N . PRO D 1 19 ? 15.207 6.036 29.988 1.00 8.97 19 PRO D N 1
ATOM 564 C CA . PRO D 1 19 ? 15.926 6.592 28.846 1.00 4.18 19 PRO D CA 1
ATOM 565 C C . PRO D 1 19 ? 15.000 6.800 27.656 1.00 5.88 19 PRO D C 1
ATOM 566 O O . PRO D 1 19 ? 13.900 6.227 27.609 1.00 7.06 19 PRO D O 1
ATOM 570 N N . PRO D 1 20 ? 15.447 7.616 26.721 1.00 8.13 20 PRO D N 1
ATOM 571 C CA . PRO D 1 20 ? 14.687 7.825 25.483 1.00 11.04 20 PRO D CA 1
ATOM 572 C C . PRO D 1 20 ? 14.444 6.478 24.832 1.00 9.96 20 PRO D C 1
ATOM 573 O O . PRO D 1 20 ? 15.284 5.586 24.968 1.00 9.65 20 PRO D O 1
ATOM 577 N N . GLY D 1 21 ? 13.306 6.349 24.178 1.00 10.75 21 GLY D N 1
ATOM 578 C CA . GLY D 1 21 ? 12.982 5.118 23.458 1.00 14.44 21 GLY D CA 1
ATOM 579 C C . GLY D 1 21 ? 13.941 4.897 22.295 1.00 12.09 21 GLY D C 1
ATOM 580 O O . GLY D 1 21 ? 14.868 5.661 22.075 1.00 13.33 21 GLY D O 1
ATOM 581 N N . PRO D 1 22 ? 13.685 3.812 21.570 1.00 12.71 22 PRO D N 1
ATOM 582 C CA . PRO D 1 22 ? 14.480 3.485 20.386 1.00 11.50 22 PRO D CA 1
ATOM 583 C C . PRO D 1 22 ? 13.973 4.204 19.154 1.00 11.45 22 PRO D C 1
ATOM 584 O O . PRO D 1 22 ? 12.931 4.848 19.077 1.00 13.04 22 PRO D O 1
ATOM 588 N N . PRO D 1 23 ? 14.808 4.169 18.106 1.00 18.88 23 PRO D N 1
ATOM 589 C CA . PRO D 1 23 ? 14.423 4.751 16.822 1.00 13.65 23 PRO D CA 1
ATOM 590 C C . PRO D 1 23 ? 13.147 4.145 16.276 1.00 13.67 23 PRO D C 1
ATOM 591 O O . PRO D 1 23 ? 12.962 2.933 16.424 1.00 15.27 23 PRO D O 1
ATOM 595 N N . GLY D 1 24 ? 12.302 4.974 15.671 1.00 14.65 24 GLY D N 1
ATOM 596 C CA . GLY D 1 24 ? 11.126 4.404 14.988 1.00 14.36 24 GLY D CA 1
ATOM 597 C C . GLY D 1 24 ? 11.548 3.571 13.771 1.00 16.57 24 GLY D C 1
ATOM 598 O O . GLY D 1 24 ? 12.746 3.460 13.480 1.00 22.61 24 GLY D O 1
ATOM 599 N N . PRO D 1 25 ? 10.598 3.011 13.042 1.00 15.29 25 PRO D N 1
ATOM 600 C CA . PRO D 1 25 ? 10.928 2.205 11.853 1.00 19.73 25 PRO D CA 1
ATOM 601 C C . PRO D 1 25 ? 11.305 3.106 10.689 1.00 18.98 25 PRO D C 1
ATOM 602 O O . PRO D 1 25 ? 10.955 4.292 10.707 1.00 23.34 25 PRO D O 1
ATOM 606 N N . PRO D 1 26 ? 11.999 2.565 9.698 1.00 24.67 26 PRO D N 1
ATOM 607 C CA . PRO D 1 26 ? 12.344 3.297 8.476 1.00 22.76 26 PRO D CA 1
ATOM 608 C C . PRO D 1 26 ? 11.142 3.931 7.777 1.00 21.10 26 PRO D C 1
ATOM 60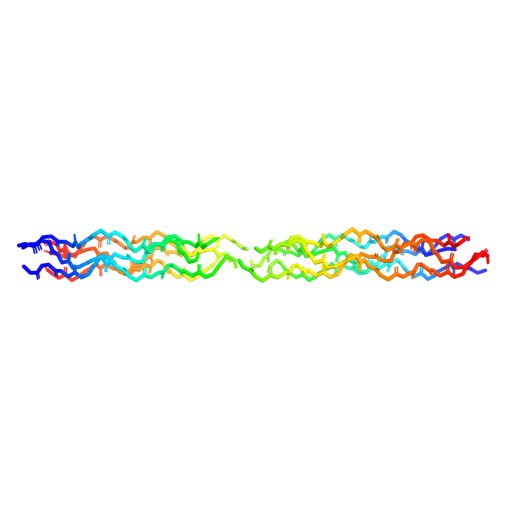9 O O . PRO D 1 26 ? 10.006 3.471 7.867 1.00 24.82 26 PRO D O 1
ATOM 613 N N . GLY D 1 27 ? 11.391 5.017 7.046 1.00 29.30 27 GLY D N 1
ATOM 614 C CA . GLY D 1 27 ? 10.343 5.777 6.391 1.00 46.34 27 GLY D CA 1
ATOM 615 C C . GLY D 1 27 ? 9.879 5.244 5.050 1.00 55.18 27 GLY D C 1
ATOM 616 O O . GLY D 1 27 ? 9.015 5.884 4.425 1.00 57.13 27 GLY D O 1
ATOM 618 N N . PRO E 1 1 ? 13.014 8.766 78.391 1.00 27.89 1 PRO E N 1
ATOM 619 C CA . PRO E 1 1 ? 13.727 9.449 77.293 1.00 36.69 1 PRO E CA 1
ATOM 620 C C . PRO E 1 1 ? 13.348 8.837 75.944 1.00 32.52 1 PRO E C 1
ATOM 621 O O . PRO E 1 1 ? 13.298 7.605 75.801 1.00 25.52 1 PRO E O 1
ATOM 625 N N . PRO E 1 2 ? 13.048 9.676 74.962 1.00 25.63 2 PRO E N 1
ATOM 626 C CA . PRO E 1 2 ? 12.574 9.139 73.673 1.00 26.87 2 PRO E CA 1
ATOM 627 C C . PRO E 1 2 ? 13.584 8.165 73.081 1.00 21.32 2 PRO E C 1
ATOM 628 O O . PRO E 1 2 ? 14.789 8.288 73.289 1.00 21.39 2 PRO E O 1
ATOM 632 N N . GLY E 1 3 ? 13.059 7.176 72.369 1.00 11.81 3 GLY E N 1
ATOM 633 C CA . GLY E 1 3 ? 13.874 6.200 71.662 1.00 17.28 3 GLY E CA 1
ATOM 634 C C . GLY E 1 3 ? 14.614 6.869 70.518 1.00 18.45 3 GLY E C 1
ATOM 635 O O . GLY E 1 3 ? 14.436 8.069 70.285 1.00 15.98 3 GLY E O 1
ATOM 636 N N . PRO E 1 4 ? 15.422 6.102 69.789 1.00 15.14 4 PRO E N 1
ATOM 637 C CA . PRO E 1 4 ? 16.135 6.693 68.661 1.00 14.31 4 PRO E CA 1
ATOM 638 C C . PRO E 1 4 ? 15.205 6.899 67.471 1.00 11.90 4 PRO E C 1
ATOM 639 O O . PRO E 1 4 ? 14.107 6.375 67.415 1.00 13.64 4 PRO E O 1
ATOM 643 N N . PRO E 1 5 ? 15.685 7.665 66.505 1.00 12.48 5 PRO E N 1
ATOM 644 C CA . PRO E 1 5 ? 14.951 7.813 65.249 1.00 15.89 5 PRO E CA 1
ATOM 645 C C . PRO E 1 5 ? 14.745 6.470 64.563 1.00 13.31 5 PRO E C 1
ATOM 646 O O . PRO E 1 5 ? 15.531 5.522 64.651 1.00 10.06 5 PRO E O 1
ATOM 650 N N . GLY E 1 6 ? 13.637 6.385 63.820 1.00 11.05 6 GLY E N 1
ATOM 651 C CA . GLY E 1 6 ? 13.443 5.153 63.087 1.00 10.27 6 GLY E CA 1
ATOM 652 C C . GLY E 1 6 ? 14.361 5.042 61.886 1.00 8.69 6 GLY E C 1
ATOM 653 O O . GLY E 1 6 ? 15.170 5.924 61.617 1.00 12.40 6 GLY E O 1
ATOM 654 N N . PRO E 1 7 ? 14.195 3.943 61.176 1.00 19.27 7 PRO E N 1
ATOM 655 C CA . PRO E 1 7 ? 15.014 3.633 59.998 1.00 18.48 7 PRO E CA 1
ATOM 656 C C . PRO E 1 7 ? 14.471 4.322 58.749 1.00 15.75 7 PRO E C 1
ATOM 657 O O . PRO E 1 7 ? 13.389 4.899 58.728 1.00 10.04 7 PRO E O 1
ATOM 661 N N . PRO E 1 8 ? 15.226 4.303 57.665 1.00 9.65 8 PRO E N 1
ATOM 662 C CA . PRO E 1 8 ? 14.834 4.955 56.429 1.00 13.76 8 PRO E CA 1
ATOM 663 C C . PRO E 1 8 ? 13.592 4.305 55.836 1.00 16.36 8 PRO E C 1
ATOM 664 O O . PRO E 1 8 ? 13.351 3.111 56.062 1.00 16.09 8 PRO E O 1
ATOM 668 N N . GLY E 1 9 ? 12.816 5.095 55.088 1.00 12.32 9 GLY E N 1
ATOM 669 C CA . GLY E 1 9 ? 11.589 4.495 54.550 1.00 10.04 9 GLY E CA 1
ATOM 670 C C . GLY E 1 9 ? 11.968 3.709 53.307 1.00 10.94 9 GLY E C 1
ATOM 671 O O . GLY E 1 9 ? 13.149 3.649 52.937 1.00 12.80 9 GLY E O 1
ATOM 672 N N . PRO E 1 10 ? 10.999 3.079 52.642 1.00 13.40 10 PRO E N 1
ATOM 673 C CA . PRO E 1 10 ? 11.234 2.360 51.395 1.00 13.88 10 PRO E CA 1
ATOM 674 C C . PRO E 1 10 ? 11.702 3.284 50.286 1.00 6.33 10 PRO E C 1
ATOM 675 O O . PRO E 1 10 ? 11.504 4.516 50.274 1.00 10.65 10 PRO E O 1
ATOM 679 N N . PRO E 1 11 ? 12.315 2.715 49.272 1.00 8.80 11 PRO E N 1
ATOM 680 C CA . PRO E 1 11 ? 12.668 3.467 48.063 1.00 11.31 11 PRO E CA 1
ATOM 681 C C . PRO E 1 11 ? 11.406 3.925 47.358 1.00 7.40 11 PRO E C 1
ATOM 682 O O . PRO E 1 11 ? 10.335 3.307 47.475 1.00 9.79 11 PRO E O 1
ATOM 686 N N . GLY E 1 12 ? 11.496 5.021 46.617 1.00 13.62 12 GLY E N 1
ATOM 687 C CA . GLY E 1 12 ? 10.323 5.492 45.868 1.00 9.07 12 GLY E CA 1
ATOM 688 C C . GLY E 1 12 ? 10.060 4.538 44.711 1.00 10.53 12 GLY E C 1
ATOM 689 O O . GLY E 1 12 ? 10.840 3.623 44.441 1.00 10.52 12 GLY E O 1
ATOM 706 N N . GLY E 1 15 ? 10.589 6.135 38.131 1.00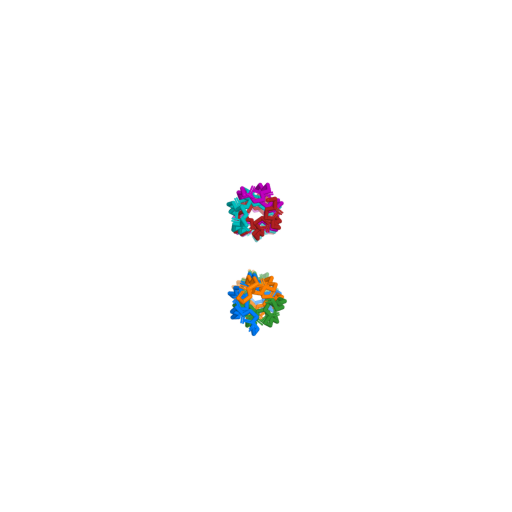 11.38 15 GLY E N 1
ATOM 707 C CA . GLY E 1 15 ? 10.121 7.332 37.440 1.00 9.47 15 GLY E CA 1
ATOM 708 C C . GLY E 1 15 ? 9.217 6.946 36.278 1.00 7.37 15 GLY E C 1
ATOM 709 O O . GLY E 1 15 ? 8.957 5.778 36.031 1.00 8.04 15 GLY E O 1
ATOM 710 N N . PRO E 1 16 ? 8.735 7.928 35.533 1.00 11.77 16 PRO E N 1
ATOM 711 C CA . PRO E 1 16 ? 7.901 7.649 34.373 1.00 13.74 16 PRO E CA 1
ATOM 712 C C . PRO E 1 16 ? 8.711 7.116 33.205 1.00 11.67 16 PRO E C 1
ATOM 713 O O . PRO E 1 16 ? 9.953 7.101 33.323 1.00 10.36 16 PRO E O 1
ATOM 717 N N . PRO E 1 17 ? 8.034 6.728 32.135 1.00 11.24 17 PRO E N 1
ATOM 718 C CA . PRO E 1 17 ? 8.764 6.372 30.915 1.00 10.83 17 PRO E CA 1
ATOM 719 C C . PRO E 1 17 ? 9.529 7.588 30.385 1.00 4.24 17 PRO E C 1
ATOM 720 O O . PRO E 1 17 ? 9.119 8.729 30.577 1.00 11.48 17 PRO E O 1
ATOM 724 N N . GLY E 1 18 ? 10.658 7.271 29.748 1.00 7.60 18 GLY E N 1
ATOM 725 C CA . GLY E 1 18 ? 11.446 8.258 29.032 1.00 4.81 18 GLY E CA 1
ATOM 726 C C . GLY E 1 18 ? 10.677 8.798 27.821 1.00 7.05 18 GLY E C 1
ATOM 727 O O . GLY E 1 18 ? 9.590 8.354 27.430 1.00 6.69 18 GLY E O 1
ATOM 728 N N . PRO E 1 19 ? 11.280 9.800 27.196 1.00 9.98 19 PRO E N 1
ATOM 729 C CA . PRO E 1 19 ? 10.649 10.427 26.021 1.00 9.37 19 PRO E CA 1
ATOM 730 C C . PRO E 1 19 ? 10.662 9.434 24.866 1.00 12.61 19 PRO E C 1
ATOM 731 O O . PRO E 1 19 ? 11.459 8.478 24.931 1.00 11.60 19 PRO E O 1
ATOM 735 N N . PRO E 1 20 ? 9.852 9.636 23.830 1.00 12.78 20 PRO E N 1
ATOM 736 C CA . PRO E 1 20 ? 9.941 8.815 22.632 1.00 10.06 20 PRO E CA 1
ATOM 737 C C . PRO E 1 20 ? 11.307 8.942 21.988 1.00 14.46 20 PRO E C 1
ATOM 738 O O . PRO E 1 20 ? 11.962 9.988 22.068 1.00 13.16 20 PRO E O 1
ATOM 742 N N . GLY E 1 21 ? 11.715 7.866 21.309 1.00 18.95 21 GLY E N 1
ATOM 743 C CA . GLY E 1 21 ? 12.969 7.876 20.567 1.00 14.93 21 GLY E CA 1
ATOM 744 C C . GLY E 1 21 ? 12.856 8.734 19.330 1.00 10.80 21 GLY E C 1
ATOM 745 O O . GLY E 1 21 ? 11.843 9.308 18.955 1.00 13.88 21 GLY E O 1
ATOM 746 N N . PRO E 1 22 ? 13.951 8.838 18.599 1.00 15.70 22 PRO E N 1
ATOM 747 C CA . PRO E 1 22 ? 13.998 9.667 17.407 1.00 15.79 22 PRO E CA 1
ATOM 748 C C . PRO E 1 22 ? 13.288 9.004 16.237 1.00 12.60 22 PRO E C 1
ATOM 749 O O . PRO E 1 22 ? 13.034 7.801 16.272 1.00 12.34 22 PRO E O 1
ATOM 753 N N . PRO E 1 23 ? 12.962 9.756 15.200 1.00 11.11 23 PRO E N 1
ATOM 754 C CA . PRO E 1 23 ? 12.365 9.126 14.021 1.00 15.29 23 PRO E CA 1
ATOM 755 C C . PRO E 1 23 ? 13.329 8.088 13.456 1.00 17.19 23 PRO E C 1
ATOM 756 O O . PRO E 1 23 ? 14.540 8.198 13.673 1.00 17.24 23 PRO E O 1
ATOM 760 N N . GLY E 1 24 ? 12.831 7.103 12.726 1.00 10.58 24 GLY E N 1
ATOM 761 C CA . GLY E 1 24 ? 13.641 6.144 12.014 1.00 15.87 24 GLY E CA 1
ATOM 762 C C . GLY E 1 24 ? 14.328 6.769 10.812 1.00 14.30 24 GLY E C 1
ATOM 763 O O . GLY E 1 24 ? 14.193 7.972 10.565 1.00 18.40 24 GLY E O 1
ATOM 764 N N . PRO E 1 25 ? 15.058 5.927 10.090 1.00 25.03 25 PRO E N 1
ATOM 765 C CA . PRO E 1 25 ? 15.832 6.412 8.933 1.00 31.41 25 PRO E CA 1
ATOM 766 C C . PRO E 1 25 ? 14.903 6.812 7.791 1.00 25.55 25 PRO E C 1
ATOM 767 O O . PRO E 1 25 ? 13.823 6.229 7.663 1.00 24.36 25 PRO E O 1
ATOM 771 N N . PRO E 1 26 ? 15.336 7.780 6.993 1.00 30.26 26 PRO E N 1
ATOM 772 C CA . PRO E 1 26 ? 14.519 8.389 5.943 1.00 38.38 26 PRO E CA 1
ATOM 773 C C . PRO E 1 26 ? 13.785 7.386 5.061 1.00 37.76 26 PRO E C 1
ATOM 774 O O . PRO E 1 26 ? 14.188 6.231 4.920 1.00 78.01 26 PRO E O 1
ATOM 778 N N . GLY F 1 3 ? 9.522 6.549 78.447 1.00 47.59 3 GLY F N 1
ATOM 779 C CA . GLY F 1 3 ? 9.971 7.403 77.354 1.00 28.74 3 GLY F CA 1
ATOM 780 C C . GLY F 1 3 ? 9.266 7.118 76.046 1.00 21.78 3 GLY F C 1
ATOM 781 O O . GLY F 1 3 ? 9.050 5.941 75.748 1.00 20.34 3 GLY F O 1
ATOM 782 N N . PRO F 1 4 ? 8.902 8.114 75.245 1.00 25.37 4 PRO F N 1
ATOM 783 C CA . PRO F 1 4 ? 8.119 7.865 74.020 1.00 25.99 4 PRO F CA 1
ATOM 784 C C . PRO F 1 4 ? 8.914 7.315 72.836 1.00 31.53 4 PRO F C 1
ATOM 785 O O . PRO F 1 4 ? 10.154 7.245 72.895 1.00 20.63 4 PRO F O 1
ATOM 789 N N . PRO F 1 5 ? 8.220 6.926 71.754 1.00 21.46 5 PRO F N 1
ATOM 790 C CA . PRO F 1 5 ? 8.896 6.466 70.539 1.00 11.55 5 PRO F CA 1
ATOM 791 C C . PRO F 1 5 ? 9.716 7.613 69.974 1.00 7.54 5 PRO F C 1
ATOM 792 O O . PRO F 1 5 ? 9.305 8.770 70.095 1.00 17.03 5 PRO F O 1
ATOM 796 N N . GLY F 1 6 ? 10.859 7.309 69.367 1.00 9.55 6 GLY F N 1
ATOM 797 C CA . GLY F 1 6 ? 11.595 8.431 68.774 1.00 13.83 6 GLY F CA 1
ATOM 798 C C . GLY F 1 6 ? 10.889 8.893 67.512 1.00 14.79 6 GLY F C 1
ATOM 799 O O . GLY F 1 6 ? 9.832 8.428 67.084 1.00 11.00 6 GLY F O 1
ATOM 800 N N . PRO F 1 7 ? 11.557 9.839 66.874 1.00 16.17 7 PRO F N 1
ATOM 801 C CA . PRO F 1 7 ? 11.050 10.398 65.621 1.00 17.56 7 PRO F CA 1
ATOM 802 C C . PRO F 1 7 ? 11.079 9.394 64.469 1.00 13.33 7 PRO F C 1
ATOM 803 O O . PRO F 1 7 ? 11.803 8.411 64.417 1.00 19.07 7 PRO F O 1
ATOM 807 N N . PRO F 1 8 ? 10.238 9.676 63.494 1.00 15.02 8 PRO F N 1
ATOM 808 C CA . PRO F 1 8 ? 10.284 8.884 62.256 1.00 13.97 8 PRO F CA 1
ATOM 809 C C . PRO F 1 8 ? 11.662 8.954 61.620 1.00 16.82 8 PRO F C 1
ATOM 810 O O . PRO F 1 8 ? 12.383 9.958 61.707 1.00 16.89 8 PRO F O 1
ATOM 814 N N . GLY F 1 9 ? 12.036 7.887 60.917 1.00 14.41 9 GLY F N 1
ATOM 815 C CA . GLY F 1 9 ? 13.289 7.906 60.172 1.00 13.49 9 GLY F CA 1
ATOM 816 C C . GLY F 1 9 ? 13.138 8.777 58.944 1.00 18.30 9 GLY F C 1
ATOM 817 O O . GLY F 1 9 ? 12.105 9.343 58.609 1.00 14.60 9 GLY F O 1
ATOM 818 N N . PRO F 1 10 ? 14.242 8.872 58.217 1.00 13.42 10 PRO F N 1
ATOM 819 C CA . PRO F 1 10 ? 14.258 9.707 57.031 1.00 12.79 10 PRO F CA 1
ATOM 820 C C . PRO F 1 10 ? 13.520 9.084 55.854 1.00 11.96 10 PRO F C 1
ATOM 821 O O . PRO F 1 10 ? 13.284 7.867 55.830 1.00 12.20 10 PRO F O 1
ATOM 825 N N . PRO F 1 11 ? 13.180 9.861 54.849 1.00 7.91 11 PRO F N 1
ATOM 826 C CA . PRO F 1 11 ? 12.608 9.207 53.654 1.00 8.99 11 PRO F CA 1
ATOM 827 C C . PRO F 1 11 ? 13.604 8.226 53.086 1.00 11.47 11 PRO F C 1
ATOM 828 O O . PRO F 1 11 ? 14.827 8.303 53.265 1.00 11.88 11 PRO F O 1
ATOM 832 N N . GLY F 1 12 ? 12.998 7.253 52.411 1.00 7.71 12 GLY F N 1
ATOM 833 C CA . GLY F 1 12 ? 13.817 6.283 51.686 1.00 9.50 12 GLY F CA 1
ATOM 834 C C . GLY F 1 12 ? 14.486 6.983 50.509 1.00 7.76 12 GLY F C 1
ATOM 835 O O . GLY F 1 12 ? 14.244 8.134 50.151 1.00 10.72 12 GLY F O 1
ATOM 852 N N . GLY F 1 15 ? 13.504 6.393 43.876 1.00 8.73 15 GLY F N 1
ATOM 853 C CA . GLY F 1 15 ? 13.353 5.099 43.208 1.00 9.91 15 GLY F CA 1
ATOM 854 C C . GLY F 1 15 ? 14.272 4.962 41.998 1.00 10.41 15 GLY F C 1
ATOM 855 O O . GLY F 1 15 ? 15.089 5.823 41.671 1.00 10.32 15 GLY F O 1
ATOM 856 N N . PRO F 1 16 ? 14.123 3.846 41.296 1.00 14.18 16 P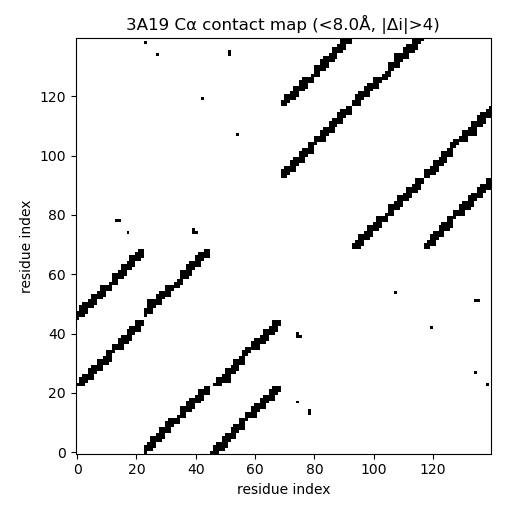RO F N 1
ATOM 857 C CA . PRO F 1 16 ? 14.970 3.540 40.138 1.00 15.90 16 PRO F CA 1
ATOM 858 C C . PRO F 1 16 ? 14.437 4.255 38.910 1.00 15.24 16 PRO F C 1
ATOM 859 O O . PRO F 1 16 ? 13.363 4.889 38.933 1.00 8.51 16 PRO F O 1
ATOM 863 N N . PRO F 1 17 ? 15.189 4.233 37.814 1.00 12.91 17 PRO F N 1
ATOM 864 C CA . PRO F 1 17 ? 14.739 4.886 36.594 1.00 9.15 17 PRO F CA 1
ATOM 865 C C . PRO F 1 17 ? 13.523 4.167 36.004 1.00 14.02 17 PRO F C 1
ATOM 866 O O . PRO F 1 17 ? 13.341 2.951 36.185 1.00 14.31 17 PRO F O 1
ATOM 870 N N . GLY F 1 18 ? 12.692 4.938 35.318 1.00 13.84 18 GLY F N 1
ATOM 871 C CA . GLY F 1 18 ? 11.492 4.424 34.674 1.00 13.29 18 GLY F CA 1
ATOM 872 C C . GLY F 1 18 ? 11.831 3.551 33.483 1.00 11.11 18 GLY F C 1
ATOM 873 O O . GLY F 1 18 ? 12.996 3.287 33.167 1.00 9.01 18 GLY F O 1
ATOM 874 N N . PRO F 1 19 ? 10.792 3.092 32.807 1.00 7.82 19 PRO F N 1
ATOM 875 C CA . PRO F 1 19 ? 11.001 2.275 31.610 1.00 13.90 19 PRO F CA 1
ATOM 876 C C . PRO F 1 19 ? 11.517 3.162 30.485 1.00 7.51 19 PRO F C 1
ATOM 877 O O . PRO F 1 19 ? 11.467 4.398 30.510 1.00 12.07 19 PRO F O 1
ATOM 881 N N . PRO F 1 20 ? 12.023 2.563 29.434 1.00 8.28 20 PRO F N 1
ATOM 882 C CA . PRO F 1 20 ? 12.378 3.333 28.246 1.00 7.35 20 PRO F CA 1
ATOM 883 C C . PRO F 1 20 ? 11.124 3.905 27.605 1.00 7.08 20 PRO F C 1
ATOM 884 O O . PRO F 1 20 ? 10.032 3.351 27.737 1.00 7.62 20 PRO F O 1
ATOM 888 N N . GLY F 1 21 ? 11.304 5.034 26.929 1.00 9.92 21 GLY F N 1
ATOM 889 C CA . GLY F 1 21 ? 10.229 5.649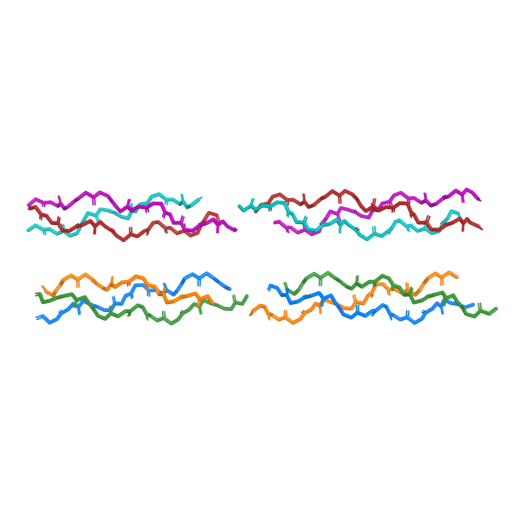 26.153 1.00 5.89 21 GLY F CA 1
ATOM 890 C C . GLY F 1 21 ? 9.839 4.713 25.027 1.00 8.39 21 GLY F C 1
ATOM 891 O O . GLY F 1 21 ? 10.522 3.762 24.717 1.00 13.17 21 GLY F O 1
ATOM 892 N N . PRO F 1 22 ? 8.723 5.030 24.370 1.00 17.81 22 PRO F N 1
ATOM 893 C CA . PRO F 1 22 ? 8.275 4.252 23.220 1.00 11.51 22 PRO F CA 1
ATOM 894 C C . PRO F 1 22 ? 9.118 4.626 22.006 1.00 20.53 22 PRO F C 1
ATOM 895 O O . PRO F 1 22 ? 9.869 5.618 22.063 1.00 12.26 22 PRO F O 1
ATOM 899 N N . PRO F 1 23 ? 9.029 3.908 20.888 1.00 17.93 23 PRO F N 1
ATOM 900 C CA . PRO F 1 23 ? 9.815 4.274 19.705 1.00 14.68 23 PRO F CA 1
ATOM 901 C C . PRO F 1 23 ? 9.463 5.661 19.170 1.00 13.76 23 PRO F C 1
ATOM 902 O O . PRO F 1 23 ? 8.351 6.165 19.401 1.00 13.85 23 PRO F O 1
ATOM 906 N N . GLY F 1 24 ? 10.408 6.291 18.448 1.00 12.65 24 GLY F N 1
ATOM 907 C CA . GLY F 1 24 ? 10.023 7.499 17.708 1.00 8.91 24 GLY F CA 1
ATOM 908 C C . GLY F 1 24 ? 9.122 7.148 16.531 1.00 11.10 24 GLY F C 1
ATOM 909 O O . GLY F 1 24 ? 8.796 5.992 16.279 1.00 7.87 24 GLY F O 1
ATOM 910 N N . PRO F 1 25 ? 8.730 8.136 15.725 1.00 13.84 25 PRO F N 1
ATOM 911 C CA . PRO F 1 25 ? 7.824 7.896 14.598 1.00 14.39 25 PRO F CA 1
ATOM 912 C C . PRO F 1 25 ? 8.570 7.317 13.409 1.00 11.48 25 PRO F C 1
ATOM 913 O O . PRO F 1 25 ? 9.793 7.167 13.446 1.00 13.08 25 PRO F O 1
ATOM 917 N N . PRO F 1 26 ? 7.859 6.948 12.357 1.00 12.23 26 PRO F N 1
ATOM 918 C CA . PRO F 1 26 ? 8.584 6.386 11.203 1.00 14.69 26 PRO F CA 1
ATOM 919 C C . PRO F 1 26 ? 9.345 7.514 10.520 1.00 12.78 26 PRO F C 1
ATOM 920 O O . PRO F 1 26 ? 8.912 8.662 10.642 1.00 18.63 26 PRO F O 1
ATOM 924 N N . GLY F 1 27 ? 10.445 7.201 9.849 1.00 18.43 27 GLY F N 1
ATOM 925 C CA . GLY F 1 27 ? 11.248 8.198 9.174 1.00 14.02 27 GLY F CA 1
ATOM 926 C C . GLY F 1 27 ? 10.536 8.796 7.968 1.00 23.19 27 GLY F C 1
ATOM 927 O O . GLY F 1 27 ? 9.498 8.272 7.538 1.00 20.87 27 GLY F O 1
#

Secondary structure (DSSP, 8-state):
-PPPPPPP-----PPPPP-PPP-/----------------PPPPP-/-------------PPPPPPPP---/-PPPPPP-----------------/--------------PPPP------/--------------PPPPP----

Foldseek 3Di:
DDDDDDDDDDDDDDDDDDDDDDD/DDDDDDDDDDDDDDDDDDDDDD/DDDDDDDDDDDDDDDDDDDDDDDD/DDDDDDDDDDDDDDDDDDDDDDDD/DDDDDDDDDDDDDDDDDDDDDDDD/DDDDDDDDDDDDDDDDDDDDDDD